Protein AF-A0A0F9RJX8-F1 (afdb_monomer_lite)

pLDDT: mean 84.06, std 10.18, range [55.03, 95.12]

Secondary structure (DSSP, 8-state):
-PPPEE-TTT--EESS-EEEEETTEEEEE-HHHHHHHHHHHHH-TTSHHHHHHHHHHHHHHHH--

Structure (mmCIF, N/CA/C/O backbone):
data_AF-A0A0F9RJX8-F1
#
_entry.id   AF-A0A0F9RJX8-F1
#
loop_
_atom_site.group_PDB
_atom_site.id
_atom_site.type_symbol
_atom_site.label_atom_id
_atom_site.label_alt_id
_atom_site.label_comp_id
_atom_site.label_asym_id
_atom_site.label_entity_id
_atom_site.label_seq_id
_atom_site.pdbx_PDB_ins_code
_atom_site.Cartn_x
_atom_site.Cartn_y
_atom_site.Cartn_z
_atom_site.occupancy
_atom_site.B_iso_or_equiv
_atom_site.auth_seq_id
_atom_site.auth_comp_id
_atom_site.auth_asym_id
_atom_site.auth_atom_id
_atom_site.pdbx_PDB_model_num
ATOM 1 N N . MET A 1 1 ? -2.712 3.553 27.703 1.00 55.03 1 MET A N 1
ATOM 2 C CA . MET A 1 1 ? -3.516 4.102 26.593 1.00 55.03 1 MET A CA 1
ATOM 3 C C . MET A 1 1 ? -3.015 3.443 25.326 1.00 55.03 1 MET A C 1
ATOM 5 O O . MET A 1 1 ? -1.870 3.676 24.969 1.00 55.03 1 MET A O 1
ATOM 9 N N . THR A 1 2 ? -3.802 2.559 24.724 1.00 70.19 2 THR A N 1
ATOM 10 C CA . THR A 1 2 ? -3.529 2.020 23.387 1.00 70.19 2 THR A CA 1
ATOM 11 C C . THR A 1 2 ? -3.953 3.072 22.368 1.00 70.19 2 THR A C 1
ATOM 13 O O . THR A 1 2 ? -5.070 3.587 22.440 1.00 70.19 2 THR A O 1
ATOM 16 N N . THR A 1 3 ? -3.043 3.466 21.482 1.00 75.75 3 THR A N 1
ATOM 17 C CA . THR A 1 3 ? -3.361 4.405 20.404 1.00 75.75 3 THR A CA 1
ATOM 18 C C . THR A 1 3 ? -4.147 3.652 19.344 1.00 75.75 3 THR A C 1
ATOM 20 O O . THR A 1 3 ? -3.629 2.709 18.760 1.00 75.75 3 THR A O 1
ATOM 23 N N . VAL A 1 4 ? -5.391 4.066 19.112 1.00 86.12 4 VAL A N 1
ATOM 24 C CA . VAL A 1 4 ? -6.257 3.473 18.090 1.00 86.12 4 VAL A CA 1
ATOM 25 C C . VAL A 1 4 ? -6.169 4.313 16.823 1.00 86.12 4 VAL A C 1
ATOM 27 O O . VAL A 1 4 ? -6.343 5.534 16.854 1.00 86.12 4 VAL A O 1
ATOM 30 N N . TYR A 1 5 ? -5.897 3.658 15.702 1.00 88.88 5 TYR A N 1
ATOM 31 C CA . TYR A 1 5 ? -5.791 4.266 14.383 1.00 88.88 5 TYR A CA 1
ATOM 32 C C . TYR A 1 5 ? -6.948 3.830 13.486 1.00 88.88 5 TYR A C 1
ATOM 34 O O . TYR A 1 5 ? -7.593 2.827 13.762 1.00 88.88 5 TYR A O 1
ATOM 42 N N . LYS A 1 6 ? -7.192 4.541 12.379 1.00 93.75 6 LYS A N 1
ATOM 43 C CA . LYS A 1 6 ? -8.156 4.114 11.356 1.00 93.75 6 LYS A CA 1
ATOM 44 C C . LYS A 1 6 ? -7.439 3.657 10.100 1.00 93.75 6 LYS A C 1
ATOM 46 O O . LYS A 1 6 ? -6.622 4.395 9.566 1.00 93.75 6 LYS A O 1
ATOM 51 N N . CYS A 1 7 ? -7.799 2.476 9.609 1.00 94.81 7 CYS A N 1
ATOM 52 C CA . CYS A 1 7 ? -7.367 2.000 8.299 1.00 94.81 7 CYS A CA 1
ATOM 53 C C . CYS A 1 7 ? -7.932 2.904 7.196 1.00 94.81 7 CYS A C 1
ATOM 55 O O . CYS A 1 7 ? -9.150 3.079 7.101 1.00 94.81 7 CYS A O 1
ATOM 57 N N . ASP A 1 8 ? -7.087 3.405 6.299 1.00 94.12 8 ASP A N 1
ATOM 58 C CA . ASP A 1 8 ? -7.509 4.308 5.228 1.00 94.12 8 ASP A CA 1
ATOM 59 C C . ASP A 1 8 ? -8.475 3.657 4.237 1.00 94.12 8 ASP A C 1
ATOM 61 O O . ASP A 1 8 ? -9.319 4.349 3.659 1.00 94.12 8 ASP A O 1
ATOM 65 N N . LYS A 1 9 ? -8.413 2.329 4.079 1.00 92.12 9 LYS A N 1
ATOM 66 C CA . LYS A 1 9 ? -9.239 1.601 3.111 1.00 92.12 9 LYS A CA 1
ATOM 67 C C . LYS A 1 9 ? -10.587 1.154 3.665 1.00 92.12 9 LYS A C 1
ATOM 69 O O . LYS A 1 9 ? -11.615 1.482 3.084 1.00 92.12 9 LYS A O 1
ATOM 74 N N . CYS A 1 10 ? -10.594 0.391 4.758 1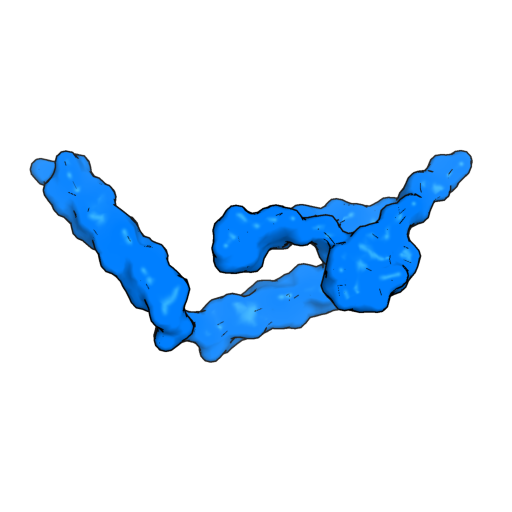.00 93.69 10 CYS A N 1
ATOM 75 C CA . CYS A 1 10 ? -11.827 -0.179 5.317 1.00 93.69 10 CYS A CA 1
ATOM 76 C C . CYS A 1 10 ? -12.416 0.636 6.475 1.00 93.69 10 CYS A C 1
ATOM 78 O O . CYS A 1 10 ? -13.474 0.275 6.983 1.00 93.69 10 CYS A O 1
ATOM 80 N N . LYS A 1 11 ? -11.740 1.713 6.903 1.00 94.25 11 LYS A N 1
ATOM 81 C CA . LYS A 1 11 ? -12.155 2.621 7.987 1.00 94.25 11 LYS A CA 1
ATOM 82 C C . LYS A 1 11 ? -12.357 1.958 9.359 1.00 94.25 11 LYS A C 1
ATOM 84 O O . LYS A 1 11 ? -12.851 2.621 10.270 1.00 94.25 11 LYS A O 1
ATOM 89 N N . ARG A 1 12 ? -11.949 0.690 9.513 1.00 92.50 12 ARG A N 1
ATOM 90 C CA . ARG A 1 12 ? -11.910 -0.018 10.797 1.00 92.50 12 ARG A CA 1
ATOM 91 C C . ARG A 1 12 ? -10.821 0.559 11.691 1.00 92.50 12 ARG A C 1
ATOM 93 O O . ARG A 1 12 ? -9.772 0.986 11.198 1.00 92.50 12 ARG A O 1
ATOM 100 N N . ASP A 1 13 ? -11.100 0.519 12.982 1.00 93.75 13 ASP A N 1
ATOM 101 C CA . ASP A 1 13 ? -10.146 0.844 14.028 1.00 93.75 13 ASP A CA 1
ATOM 102 C C . ASP A 1 13 ? -9.102 -0.282 14.142 1.00 93.75 13 ASP A C 1
ATOM 104 O O . ASP A 1 13 ? -9.450 -1.461 14.040 1.00 93.75 13 ASP A O 1
ATOM 108 N N . ILE A 1 14 ? -7.828 0.082 14.286 1.00 90.94 14 ILE A N 1
ATOM 109 C CA . ILE A 1 14 ? -6.682 -0.833 14.337 1.00 90.94 14 ILE A CA 1
ATOM 110 C C . ILE A 1 14 ? -5.655 -0.377 15.368 1.00 90.94 14 ILE A C 1
ATOM 112 O O . ILE A 1 14 ? -5.459 0.822 15.573 1.00 90.94 14 ILE A O 1
ATOM 116 N N . ASP A 1 15 ? -4.960 -1.347 15.953 1.00 90.19 15 ASP A N 1
ATOM 117 C CA . ASP A 1 15 ? -3.906 -1.103 16.942 1.00 90.19 15 ASP A CA 1
ATOM 118 C C . ASP A 1 15 ? -2.522 -0.917 16.294 1.00 90.19 15 ASP A C 1
ATOM 120 O O . ASP A 1 15 ? -1.620 -0.335 16.894 1.00 90.19 15 ASP A O 1
ATOM 124 N N . GLU A 1 16 ? -2.361 -1.360 15.044 1.00 89.56 16 GLU A N 1
ATOM 125 C CA . GLU A 1 16 ? -1.121 -1.260 14.273 1.00 89.56 16 GLU A CA 1
ATOM 126 C C . GLU A 1 16 ? -1.407 -0.727 12.865 1.00 89.56 16 GLU A C 1
ATOM 128 O O . GLU A 1 16 ? -2.295 -1.220 12.167 1.00 89.56 16 GLU A O 1
ATOM 133 N N . LYS A 1 17 ? -0.644 0.287 12.443 1.00 90.94 17 LYS A N 1
ATOM 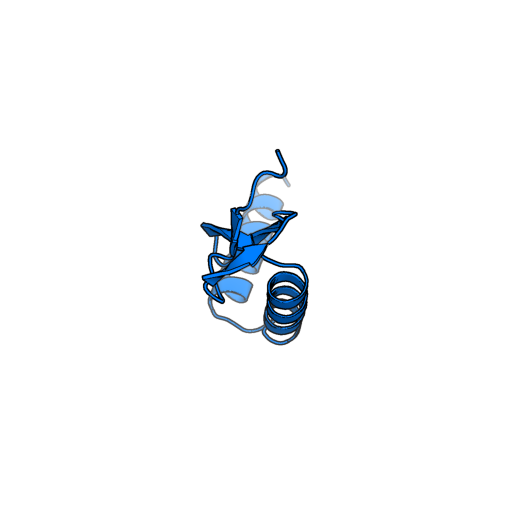134 C CA . LYS A 1 17 ? -0.681 0.842 11.085 1.00 90.94 17 LYS A CA 1
ATOM 135 C C . LYS A 1 17 ? 0.415 0.218 10.242 1.00 90.94 17 LYS A C 1
ATOM 137 O O . LYS A 1 17 ? 1.584 0.287 10.612 1.00 90.94 17 LYS A O 1
ATOM 142 N N . ILE A 1 18 ? 0.050 -0.299 9.075 1.00 93.12 18 ILE A N 1
ATOM 143 C CA . ILE A 1 18 ? 1.015 -0.815 8.110 1.00 93.12 18 ILE A CA 1
ATOM 144 C C . ILE A 1 18 ? 1.018 0.110 6.887 1.00 93.12 18 ILE A C 1
ATOM 146 O O . ILE A 1 18 ? 0.010 0.163 6.172 1.00 93.12 18 ILE A O 1
ATOM 150 N N . PRO A 1 19 ? 2.124 0.828 6.621 1.00 92.69 19 PRO A N 1
ATOM 151 C CA . PRO A 1 19 ? 2.223 1.698 5.460 1.00 92.69 19 PRO A CA 1
ATOM 152 C C . PRO A 1 19 ? 2.283 0.869 4.172 1.00 92.69 19 PRO A C 1
ATOM 154 O O . PRO A 1 19 ? 3.028 -0.112 4.069 1.00 92.69 19 PRO A O 1
ATOM 157 N N . ALA A 1 20 ? 1.502 1.270 3.173 1.00 89.44 20 ALA A N 1
ATOM 158 C CA . ALA A 1 20 ? 1.490 0.664 1.849 1.00 89.44 20 ALA A CA 1
ATOM 159 C C . ALA A 1 20 ? 1.480 1.740 0.763 1.00 89.44 20 ALA A C 1
ATOM 161 O O . ALA A 1 20 ? 0.635 2.632 0.781 1.00 89.44 20 ALA A O 1
ATOM 162 N N . GLU A 1 21 ? 2.390 1.623 -0.202 1.00 88.31 21 GLU A N 1
ATOM 163 C CA . GLU A 1 21 ? 2.397 2.473 -1.391 1.00 88.31 21 GLU A CA 1
ATOM 164 C C . GLU A 1 21 ? 1.535 1.839 -2.487 1.00 88.31 21 GLU A C 1
ATOM 166 O O . GLU A 1 21 ? 1.754 0.694 -2.897 1.00 88.31 21 GLU A O 1
ATOM 171 N N . ILE A 1 22 ? 0.528 2.576 -2.946 1.00 84.19 22 ILE A N 1
ATOM 172 C CA . ILE A 1 22 ? -0.374 2.174 -4.023 1.00 84.19 22 ILE A CA 1
ATOM 173 C C . ILE A 1 22 ? -0.398 3.319 -5.024 1.00 84.19 22 ILE A C 1
ATOM 175 O O . ILE A 1 22 ? -0.821 4.419 -4.690 1.00 84.19 22 ILE A O 1
ATOM 179 N N . ASN A 1 23 ? 0.050 3.062 -6.253 1.00 81.62 23 ASN A N 1
ATOM 180 C CA . ASN A 1 23 ? 0.070 4.051 -7.337 1.00 81.62 23 ASN A CA 1
ATOM 181 C C . ASN A 1 23 ? 0.828 5.352 -6.987 1.00 81.62 23 ASN A C 1
ATOM 183 O O . ASN A 1 23 ? 0.457 6.431 -7.439 1.00 81.62 23 ASN A O 1
ATOM 187 N N . GLY A 1 24 ? 1.897 5.249 -6.188 1.00 83.12 24 GLY A N 1
ATOM 188 C CA . GLY A 1 24 ? 2.705 6.393 -5.746 1.00 83.12 24 GLY A CA 1
ATOM 189 C C . GLY A 1 24 ? 2.123 7.169 -4.560 1.00 83.12 24 GLY A C 1
ATOM 190 O O . GLY A 1 24 ? 2.720 8.151 -4.126 1.00 83.12 24 GLY A O 1
ATOM 191 N N . GLU A 1 25 ? 0.983 6.741 -4.015 1.00 87.75 25 GLU A N 1
ATOM 192 C CA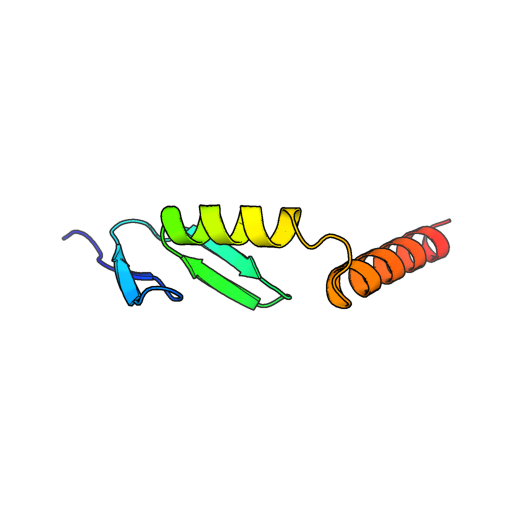 . GLU A 1 25 ? 0.382 7.311 -2.809 1.00 87.75 25 GLU A CA 1
ATOM 193 C C . GLU A 1 2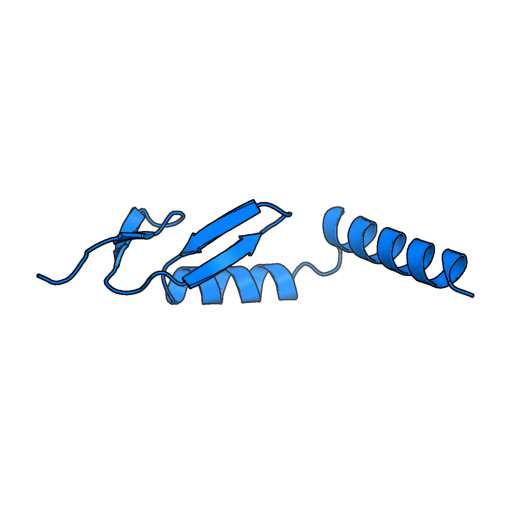5 ? 0.584 6.373 -1.610 1.00 87.75 25 GLU A C 1
ATOM 195 O O . GLU A 1 25 ? 0.444 5.153 -1.721 1.00 87.75 25 GLU A O 1
ATOM 200 N N . LEU A 1 26 ? 0.911 6.946 -0.449 1.00 90.38 26 LEU A N 1
ATOM 201 C CA . LEU A 1 26 ? 1.082 6.225 0.814 1.00 90.38 26 LEU A CA 1
ATOM 202 C C . LEU A 1 26 ? -0.251 6.126 1.565 1.00 90.38 26 LEU A C 1
ATOM 204 O O . LEU A 1 26 ? -0.922 7.133 1.777 1.00 90.38 26 LEU A O 1
ATOM 208 N N . PHE A 1 27 ? -0.591 4.917 2.013 1.00 92.00 27 PHE A N 1
ATOM 209 C CA . PHE A 1 27 ? -1.787 4.623 2.803 1.00 92.00 27 PHE A CA 1
ATOM 210 C C . PHE A 1 27 ? -1.434 3.909 4.108 1.00 92.00 27 PHE A C 1
ATOM 212 O O . PHE A 1 27 ? -0.626 2.978 4.102 1.00 92.00 27 PHE A O 1
ATOM 219 N N . ASP A 1 28 ? -2.117 4.268 5.195 1.00 94.62 28 ASP A N 1
ATOM 220 C CA . ASP A 1 28 ? -2.058 3.558 6.472 1.00 94.62 28 ASP A CA 1
ATOM 221 C C . ASP A 1 28 ? -3.152 2.483 6.508 1.00 94.62 28 ASP A C 1
ATOM 223 O O . ASP A 1 28 ? -4.348 2.764 6.650 1.00 94.62 28 ASP A O 1
ATOM 227 N N . LEU A 1 29 ? -2.759 1.219 6.358 1.00 94.56 29 LEU A N 1
ATOM 228 C CA . LEU A 1 29 ? -3.687 0.102 6.208 1.00 94.56 29 LEU A CA 1
ATOM 229 C C . LEU A 1 29 ? -3.635 -0.873 7.387 1.00 94.56 29 LEU A C 1
ATOM 231 O O . LEU A 1 29 ? -2.648 -0.969 8.111 1.00 94.56 29 LEU A O 1
ATOM 235 N N . CYS A 1 30 ? -4.717 -1.638 7.540 1.00 95.12 30 CYS A N 1
ATOM 236 C CA . CYS A 1 30 ? -4.742 -2.833 8.379 1.00 95.12 30 CYS A CA 1
ATOM 237 C C . CYS A 1 30 ? -4.107 -4.025 7.647 1.00 95.12 30 CYS A C 1
ATOM 239 O O . CYS A 1 30 ? -4.055 -4.030 6.413 1.00 95.12 30 CYS A O 1
ATOM 241 N N . GLU A 1 31 ? -3.721 -5.066 8.385 1.00 93.44 31 GLU A N 1
ATOM 242 C CA . GLU A 1 31 ? -3.091 -6.278 7.837 1.00 93.44 31 GLU A CA 1
ATOM 243 C C . GLU A 1 31 ? -3.880 -6.889 6.665 1.00 93.44 31 GLU A C 1
ATOM 245 O O . GLU A 1 31 ? -3.328 -7.069 5.576 1.00 93.44 31 GLU A O 1
ATOM 250 N N . ASP A 1 32 ? -5.194 -7.083 6.829 1.00 93.75 32 ASP A N 1
ATOM 251 C CA . ASP A 1 32 ? -6.065 -7.602 5.764 1.00 93.75 32 ASP A CA 1
ATOM 252 C C . ASP A 1 32 ? -6.008 -6.748 4.484 1.00 93.75 32 ASP A C 1
ATOM 254 O O . ASP A 1 32 ? -5.912 -7.262 3.367 1.00 93.75 32 ASP A O 1
ATOM 258 N N . CYS A 1 33 ? -6.071 -5.419 4.627 1.00 93.69 33 CYS A N 1
ATOM 259 C CA . CYS A 1 33 ? -6.072 -4.503 3.490 1.00 93.69 33 CYS A CA 1
ATOM 260 C C . CYS A 1 33 ? -4.712 -4.479 2.789 1.00 93.69 33 CYS A C 1
ATOM 262 O O . CYS A 1 33 ? -4.670 -4.380 1.560 1.00 93.69 33 CYS A O 1
ATOM 264 N N . VAL A 1 34 ? -3.613 -4.618 3.533 1.00 93.62 34 VAL A N 1
ATOM 265 C CA . VAL A 1 34 ? -2.273 -4.780 2.957 1.00 93.62 34 VAL A CA 1
ATOM 266 C C . VAL A 1 34 ? -2.185 -6.073 2.163 1.00 93.62 34 VAL A C 1
ATOM 268 O O . VAL A 1 34 ? -1.718 -6.057 1.023 1.00 93.62 34 VAL A O 1
ATOM 271 N N . TYR A 1 35 ? -2.657 -7.184 2.727 1.00 92.06 35 TYR A N 1
ATOM 272 C CA . TYR A 1 35 ? -2.629 -8.482 2.061 1.00 92.06 35 TYR A CA 1
ATOM 273 C C . TYR A 1 35 ? -3.385 -8.451 0.726 1.00 92.06 35 TYR A C 1
ATOM 275 O O . TYR A 1 35 ? -2.823 -8.796 -0.318 1.00 92.06 35 TYR A O 1
ATOM 283 N N . VAL A 1 36 ? -4.623 -7.947 0.732 1.00 90.75 36 VAL A N 1
ATOM 284 C CA . VAL A 1 36 ? -5.447 -7.826 -0.481 1.00 90.75 36 VAL A CA 1
ATOM 285 C C . VAL A 1 36 ? -4.799 -6.894 -1.506 1.00 90.75 36 VAL A C 1
ATOM 287 O O . VAL A 1 36 ? -4.754 -7.222 -2.691 1.00 90.75 36 VAL A O 1
ATOM 290 N N . THR A 1 37 ? -4.242 -5.764 -1.067 1.00 87.44 37 THR A N 1
ATOM 291 C CA . THR A 1 37 ? -3.542 -4.821 -1.952 1.00 87.44 37 THR A CA 1
ATOM 292 C C . THR A 1 37 ? -2.335 -5.475 -2.621 1.00 87.44 37 THR A C 1
ATOM 294 O O . THR A 1 37 ? -2.178 -5.388 -3.838 1.00 87.44 37 THR A O 1
ATOM 297 N N . ARG A 1 38 ? -1.504 -6.194 -1.857 1.00 86.50 38 ARG A N 1
ATOM 298 C CA . ARG A 1 38 ? -0.342 -6.917 -2.395 1.00 86.50 38 ARG A CA 1
ATOM 299 C C . ARG A 1 38 ? -0.758 -7.972 -3.418 1.00 86.50 38 ARG A C 1
ATOM 301 O O . ARG A 1 38 ? -0.109 -8.097 -4.456 1.00 86.50 38 ARG A O 1
ATOM 308 N N . LEU A 1 39 ? -1.836 -8.713 -3.158 1.00 86.75 39 LEU A N 1
ATOM 309 C CA . LEU A 1 39 ? -2.381 -9.678 -4.116 1.00 86.75 39 LEU A CA 1
ATOM 310 C C . LEU A 1 39 ? -2.891 -9.000 -5.392 1.00 86.75 39 LEU A C 1
ATOM 312 O O . LEU A 1 39 ? -2.606 -9.464 -6.497 1.00 86.75 39 LEU A O 1
ATOM 316 N N . TYR A 1 40 ? -3.610 -7.888 -5.254 1.00 83.56 40 TYR A N 1
ATOM 317 C CA . TYR A 1 40 ? -4.120 -7.119 -6.384 1.00 83.56 40 TYR A CA 1
ATOM 318 C C . TYR A 1 40 ? -2.987 -6.585 -7.273 1.00 83.56 40 TYR A C 1
ATOM 320 O O . TYR A 1 40 ? -3.024 -6.757 -8.490 1.00 83.56 40 TYR A O 1
ATOM 328 N N . LEU A 1 41 ? -1.938 -6.014 -6.672 1.00 78.69 41 LEU A N 1
ATOM 329 C CA . LEU A 1 41 ? -0.768 -5.528 -7.408 1.00 78.69 41 LEU A CA 1
ATOM 330 C C . LEU A 1 41 ? -0.020 -6.670 -8.113 1.00 78.69 41 LEU A C 1
ATOM 332 O O . LEU A 1 41 ? 0.360 -6.532 -9.273 1.00 78.69 41 LEU A O 1
ATOM 336 N N . ARG A 1 42 ? 0.125 -7.834 -7.464 1.00 79.62 42 ARG A N 1
ATOM 337 C CA . ARG A 1 42 ? 0.746 -9.025 -8.076 1.00 79.62 42 ARG A CA 1
ATOM 338 C C . ARG A 1 42 ? -0.047 -9.586 -9.255 1.00 79.62 42 ARG A C 1
ATOM 340 O O . ARG A 1 42 ? 0.548 -10.100 -10.195 1.00 79.62 42 ARG A O 1
ATOM 347 N N . THR A 1 43 ? -1.375 -9.512 -9.207 1.00 75.38 43 THR A N 1
ATOM 348 C CA . THR A 1 43 ? -2.263 -10.074 -10.242 1.00 75.38 43 THR A CA 1
ATOM 349 C C . THR A 1 43 ? -2.556 -9.108 -11.388 1.00 75.38 43 THR A C 1
ATOM 351 O O . THR A 1 43 ? -3.122 -9.524 -12.399 1.00 75.38 43 THR A O 1
ATOM 354 N N . ARG A 1 44 ? -2.115 -7.844 -11.298 1.00 66.94 44 ARG A N 1
ATOM 355 C CA . ARG A 1 44 ? -2.218 -6.848 -12.378 1.00 66.94 44 ARG A CA 1
ATOM 356 C C . ARG A 1 44 ? -0.864 -6.397 -12.957 1.00 66.94 44 ARG A C 1
ATOM 358 O O . ARG A 1 44 ? -0.641 -5.197 -13.088 1.00 66.94 44 ARG A O 1
ATOM 365 N N . PRO A 1 45 ? 0.011 -7.307 -13.424 1.00 60.16 45 PRO A N 1
ATOM 366 C CA . PRO A 1 45 ? 1.313 -6.937 -13.994 1.00 60.16 45 PRO A CA 1
ATOM 367 C C . PRO A 1 45 ? 1.230 -6.167 -15.331 1.00 60.16 45 PRO A C 1
ATOM 369 O O . PRO A 1 45 ? 2.242 -5.646 -15.802 1.00 60.16 45 PRO A O 1
ATOM 372 N N . ASN A 1 46 ? 0.042 -6.095 -15.946 1.00 59.94 46 ASN A N 1
ATOM 373 C CA . ASN A 1 46 ? -0.221 -5.412 -17.219 1.00 59.94 46 ASN A CA 1
ATOM 374 C C . ASN A 1 46 ? -1.094 -4.156 -17.065 1.00 59.94 46 ASN A C 1
ATOM 376 O O . ASN A 1 46 ? -1.700 -3.709 -18.040 1.00 59.94 46 ASN A O 1
ATOM 380 N N . SER A 1 47 ? -1.205 -3.584 -15.861 1.00 64.38 47 SER A N 1
ATOM 381 C CA . SER A 1 47 ? -1.816 -2.260 -15.746 1.00 64.38 47 SER A CA 1
ATOM 382 C C . SER A 1 47 ? -0.963 -1.232 -16.505 1.00 64.38 47 SER A C 1
ATOM 384 O O . SER A 1 47 ? 0.254 -1.381 -16.645 1.00 64.38 47 SER A O 1
ATOM 386 N N . TRP A 1 48 ? -1.609 -0.179 -17.008 1.00 64.50 48 TRP A N 1
ATOM 387 C CA . TRP A 1 48 ? -0.929 0.967 -17.623 1.00 64.50 48 TRP A CA 1
ATOM 388 C C . TRP A 1 48 ? 0.210 1.504 -16.736 1.00 64.50 48 TRP A C 1
ATOM 390 O O . TRP A 1 48 ? 1.275 1.861 -17.233 1.00 64.50 48 TRP A O 1
ATOM 400 N N . GLU A 1 49 ? 0.016 1.488 -15.417 1.00 68.69 49 GLU A N 1
ATOM 401 C CA . GLU A 1 49 ? 1.016 1.900 -14.428 1.00 68.69 49 GLU A CA 1
ATOM 402 C C . GLU A 1 49 ? 2.199 0.930 -14.357 1.00 68.69 49 GLU A C 1
ATOM 404 O O . GLU A 1 49 ? 3.343 1.372 -14.415 1.00 68.69 49 GLU A O 1
ATOM 409 N N . SER A 1 50 ? 1.967 -0.387 -14.338 1.00 66.25 50 SER A N 1
ATOM 410 C CA . SER A 1 50 ? 3.054 -1.376 -14.397 1.00 66.25 50 SER A CA 1
ATOM 411 C C . SER A 1 50 ? 3.854 -1.288 -15.697 1.00 66.25 50 SER A C 1
ATOM 413 O O . SER A 1 50 ? 5.050 -1.584 -15.704 1.00 66.25 50 SER A O 1
ATOM 415 N N . LYS A 1 51 ? 3.216 -0.869 -16.797 1.00 74.00 51 LYS A N 1
ATOM 416 C CA . LYS A 1 51 ? 3.907 -0.586 -18.057 1.00 74.00 51 LYS A CA 1
ATOM 417 C C . LYS A 1 51 ? 4.785 0.664 -17.937 1.00 74.00 51 LYS A C 1
ATOM 419 O O . LYS A 1 51 ? 5.968 0.571 -18.245 1.00 74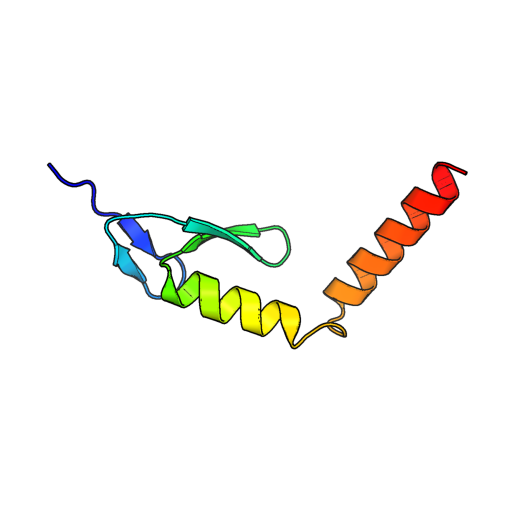.00 51 LYS A O 1
ATOM 424 N N . LYS A 1 52 ? 4.254 1.771 -17.404 1.00 79.00 52 LYS A N 1
ATOM 425 C CA . LYS A 1 52 ? 5.021 3.006 -17.161 1.00 79.00 52 LYS A CA 1
ATOM 426 C C . LYS A 1 52 ? 6.226 2.789 -16.246 1.00 79.00 52 LYS A C 1
ATOM 428 O O . LYS A 1 52 ? 7.313 3.240 -16.575 1.00 79.00 52 LYS A O 1
ATOM 433 N N . ILE A 1 53 ? 6.056 2.077 -15.130 1.00 79.19 53 ILE A N 1
ATOM 434 C CA . ILE A 1 53 ? 7.154 1.790 -14.189 1.00 79.19 53 ILE A CA 1
ATOM 435 C C . ILE A 1 53 ? 8.265 0.992 -14.887 1.00 79.19 53 ILE A C 1
ATOM 437 O O . ILE A 1 53 ? 9.446 1.270 -14.697 1.00 79.19 53 ILE A O 1
ATOM 441 N N . ARG A 1 54 ? 7.895 0.028 -15.739 1.00 78.75 54 ARG A N 1
ATOM 442 C CA . ARG A 1 54 ? 8.848 -0.769 -16.524 1.00 78.75 54 ARG A CA 1
ATOM 443 C C . ARG A 1 54 ? 9.582 0.073 -17.567 1.00 78.75 54 ARG A C 1
ATOM 445 O O . ARG A 1 54 ? 10.786 -0.089 -17.730 1.00 78.75 54 ARG A O 1
ATOM 452 N N . GLU A 1 55 ? 8.867 0.954 -18.261 1.00 83.25 55 GLU A N 1
ATOM 453 C CA . GLU A 1 55 ? 9.443 1.885 -19.238 1.00 83.25 55 GLU A CA 1
ATOM 454 C C . GLU A 1 55 ? 10.409 2.877 -18.570 1.00 83.25 55 GLU A C 1
ATOM 456 O O . GLU A 1 55 ? 11.489 3.124 -19.105 1.00 83.25 55 GLU A O 1
ATOM 461 N N . GLU A 1 56 ? 10.069 3.381 -17.381 1.00 85.69 56 GLU A N 1
ATOM 462 C CA . GLU A 1 56 ? 10.922 4.279 -16.595 1.00 85.69 56 GLU A CA 1
ATOM 463 C C . GLU A 1 56 ? 12.205 3.582 -16.129 1.00 85.69 56 GLU A C 1
ATOM 465 O O . GLU A 1 56 ? 13.300 4.103 -16.334 1.00 85.69 56 GLU A O 1
ATOM 470 N N . HIS A 1 57 ? 12.094 2.363 -15.589 1.00 80.94 57 HIS A N 1
ATOM 471 C CA . HIS A 1 57 ? 13.256 1.545 -15.224 1.00 80.94 57 HIS A CA 1
ATOM 472 C C . HIS A 1 57 ? 14.192 1.320 -16.420 1.00 80.94 57 HIS A C 1
ATOM 474 O O . HIS A 1 57 ? 15.396 1.534 -16.316 1.00 80.94 57 HIS A O 1
ATOM 480 N N . GLN A 1 58 ? 13.636 0.965 -17.583 1.00 86.06 58 GLN A N 1
ATOM 481 C CA . GLN A 1 58 ? 14.412 0.781 -18.814 1.00 86.06 58 GLN A CA 1
ATOM 482 C C . GLN A 1 58 ? 15.043 2.076 -19.343 1.00 86.06 58 GLN A C 1
ATOM 484 O O . GLN A 1 58 ? 15.995 2.009 -20.125 1.00 86.06 58 GLN A O 1
ATOM 489 N N . ARG A 1 59 ? 14.494 3.249 -19.002 1.00 89.06 59 ARG A N 1
ATOM 490 C CA . ARG A 1 59 ? 15.112 4.541 -19.327 1.00 89.06 59 ARG A CA 1
ATOM 491 C C . ARG A 1 59 ? 16.324 4.784 -18.435 1.00 89.06 59 ARG A C 1
ATOM 493 O O . ARG A 1 59 ? 17.399 5.047 -18.958 1.00 89.06 59 ARG A O 1
ATOM 500 N N . ILE A 1 60 ? 16.164 4.606 -17.124 1.00 87.44 60 ILE A N 1
ATOM 501 C CA . ILE A 1 60 ? 17.236 4.783 -16.134 1.00 87.44 60 ILE A CA 1
ATOM 502 C C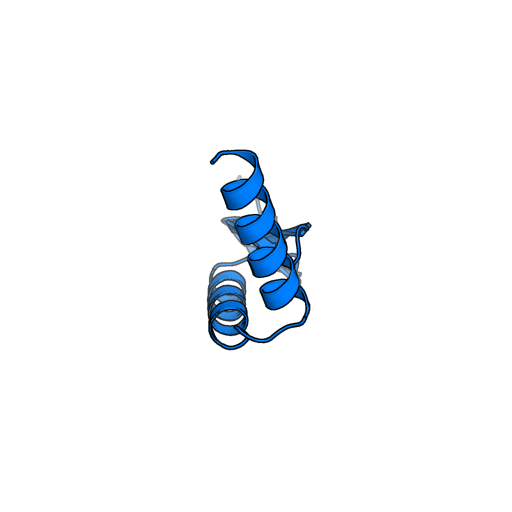 . ILE A 1 60 ? 18.414 3.842 -16.430 1.00 87.44 60 ILE A C 1
ATOM 504 O O . ILE A 1 60 ? 19.566 4.265 -16.373 1.00 87.44 60 ILE A O 1
ATOM 508 N N . GLU A 1 61 ? 18.152 2.585 -16.796 1.00 85.00 61 GLU A N 1
ATOM 509 C CA . GLU A 1 61 ? 19.204 1.630 -17.182 1.00 85.00 61 GLU A CA 1
ATOM 510 C C . GLU A 1 61 ? 19.980 2.072 -18.431 1.00 85.00 61 GLU A C 1
ATOM 512 O O . GLU A 1 61 ? 21.183 1.852 -18.508 1.00 85.00 61 GLU A O 1
ATOM 517 N N . ARG A 1 62 ? 19.313 2.723 -19.395 1.00 86.94 62 ARG A N 1
ATOM 518 C CA . ARG A 1 62 ? 19.957 3.265 -20.602 1.00 86.94 62 ARG A CA 1
ATOM 519 C C . ARG A 1 62 ? 20.749 4.544 -20.345 1.00 86.94 62 ARG A C 1
ATOM 521 O O . ARG A 1 62 ? 21.706 4.794 -21.060 1.00 86.94 62 ARG A O 1
ATOM 528 N N . GLU A 1 63 ? 20.338 5.357 -19.377 1.00 86.44 63 GLU A N 1
ATOM 529 C CA . GLU A 1 63 ? 21.032 6.599 -19.005 1.00 86.44 63 GLU A CA 1
ATOM 530 C C . GLU A 1 63 ? 22.297 6.342 -18.166 1.00 86.44 63 GLU A C 1
ATOM 532 O O . GLU A 1 63 ? 23.198 7.176 -18.157 1.00 86.44 63 GLU A O 1
ATOM 537 N N . ASN A 1 64 ? 22.373 5.199 -17.473 1.00 76.69 64 ASN A N 1
ATOM 538 C CA . ASN A 1 64 ? 23.514 4.809 -16.633 1.00 76.69 64 ASN A CA 1
ATOM 539 C C . ASN A 1 64 ? 24.484 3.810 -17.303 1.00 76.69 64 ASN A C 1
ATOM 541 O O . ASN A 1 64 ? 25.409 3.338 -16.636 1.00 76.69 64 ASN A O 1
ATOM 545 N N . ALA A 1 65 ? 24.265 3.469 -18.577 1.00 65.62 65 ALA A N 1
ATOM 546 C CA . ALA A 1 65 ? 25.119 2.597 -19.390 1.00 65.62 65 ALA A CA 1
ATOM 547 C C . ALA A 1 65 ? 25.954 3.416 -20.382 1.00 65.62 65 ALA A C 1
ATOM 549 O O . ALA A 1 65 ? 27.140 3.062 -20.571 1.00 65.62 65 ALA A O 1
#

Organism: NCBI:txid412755

Radius of gyration: 15.99 Å; chains: 1; bounding box: 37×17×47 Å

Foldseek 3Di:
DQDWDAWPPPRDIDSDFDWDQDLNDITTHDPVVNVVRVVVCVVCCPDPSVVVVVVVVVVVVVVVD

Sequence (65 aa):
MTTVYKCDKCKRDIDEKIPAEINGELFDLCEDCVYVTRLYLRTRPNSWESKKIREEHQRIERENA